Protein AF-A0A966ET76-F1 (afdb_monomer)

Mean predicted aligned error: 5.07 Å

Radius of gyration: 15.33 Å; Cα contacts (8 Å, |Δi|>4): 358; chains: 1; bounding box: 34×29×44 Å

Sequence (143 aa):
AIAVAGGGNGLIAGRFNDVAAPATATESNNFWQHTRLAGFTTGEATATKADPPNNSQGGVLGVESGAFAITGNVVCTSNIPWKTAQAVDIALDDGNNITGTIRTGLAGAAAVLPTATAPTGIYGGAVAVPSDTDTLHTVCMKI

Secondary structure (DSSP, 8-state):
-PPPP---SSS--S-TT------TT-HHHHHHHHHHHTTSS-S---SS--PPPBPTTSSBEEEEESGGG-SSEEEEEEEEEHHHHHHHHHHHS-S-TTSSSEEEEETT--PPTTS--PPPPSSSTT-SS-TTTTSEEEEEEE-

pLDDT: mean 88.74, std 9.72, range [57.09, 96.75]

Solvent-accessible surface area (backbone atoms only — not comparable to full-atom values): 7526 Å² total; per-residue (Å²): 129,72,81,59,65,60,72,84,78,88,67,33,38,38,49,32,77,45,80,44,43,32,35,54,68,26,22,27,13,27,52,43,22,46,39,28,74,71,65,79,44,88,73,66,50,47,66,69,38,6,55,53,51,68,43,98,69,77,19,40,37,23,32,21,20,19,44,44,51,41,87,51,42,27,43,34,36,36,50,32,48,47,69,59,49,46,53,51,26,52,75,75,60,82,33,31,24,59,46,88,57,38,34,35,32,54,56,88,62,70,33,44,65,90,72,22,51,59,38,64,78,44,42,31,100,87,38,88,61,58,81,52,83,84,48,46,18,26,41,34,33,64,104

Structure (mmCIF, N/CA/C/O backbone):
data_AF-A0A966ET76-F1
#
_entry.id   AF-A0A966ET76-F1
#
loop_
_atom_site.group_PDB
_atom_site.id
_atom_site.type_symbol
_atom_site.label_atom_id
_atom_site.label_alt_id
_atom_site.label_comp_id
_atom_site.label_asym_id
_atom_site.label_entity_id
_atom_site.label_seq_id
_atom_site.pdbx_PDB_ins_code
_atom_site.Cartn_x
_atom_site.Cartn_y
_atom_site.Cartn_z
_atom_site.occupancy
_atom_site.B_iso_or_equiv
_atom_site.auth_seq_id
_atom_site.auth_comp_id
_atom_site.auth_asym_id
_atom_site.auth_atom_id
_atom_site.pdbx_PDB_model_num
ATOM 1 N N . ALA A 1 1 ? -12.295 -1.360 23.106 1.00 69.56 1 ALA A N 1
ATOM 2 C CA . ALA A 1 1 ? -13.099 -1.004 21.918 1.00 69.56 1 ALA A CA 1
ATOM 3 C C . ALA A 1 1 ? -13.385 -2.275 21.123 1.00 69.56 1 ALA A C 1
ATOM 5 O O . ALA A 1 1 ? -12.596 -3.207 21.218 1.00 69.56 1 ALA A O 1
ATOM 6 N N . ILE A 1 2 ? -14.525 -2.344 20.431 1.00 85.00 2 ILE A N 1
ATOM 7 C CA . ILE A 1 2 ? -14.940 -3.521 19.649 1.00 85.00 2 ILE A CA 1
ATOM 8 C C . ILE A 1 2 ? -14.517 -3.302 18.194 1.00 85.00 2 ILE A C 1
ATOM 10 O O . ILE A 1 2 ? -14.730 -2.216 17.658 1.00 85.00 2 ILE A O 1
ATOM 14 N N . ALA A 1 3 ? -13.906 -4.317 17.587 1.00 91.31 3 ALA A N 1
ATOM 15 C CA . ALA A 1 3 ? -13.512 -4.295 16.184 1.00 91.31 3 ALA A CA 1
ATOM 16 C C . ALA A 1 3 ? -14.742 -4.381 15.264 1.00 91.31 3 ALA A C 1
ATOM 18 O O . ALA A 1 3 ? -15.672 -5.143 15.530 1.00 91.31 3 ALA A O 1
ATOM 19 N N . VAL A 1 4 ? -14.735 -3.618 14.174 1.00 95.12 4 VAL A N 1
ATOM 20 C CA . VAL A 1 4 ? -15.770 -3.659 13.136 1.00 95.12 4 VAL A CA 1
ATOM 21 C C . VAL A 1 4 ? -15.424 -4.751 12.130 1.00 95.12 4 VAL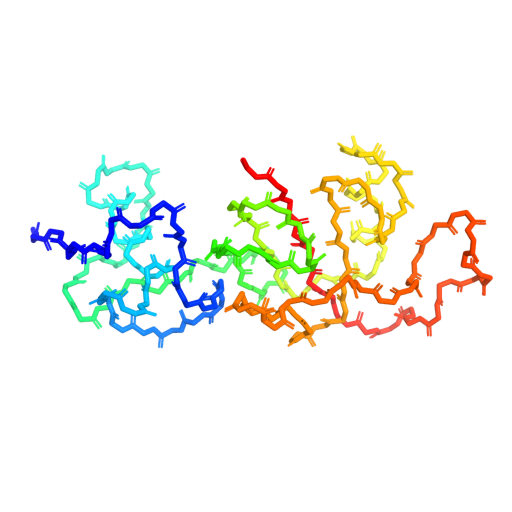 A C 1
ATOM 23 O O . VAL A 1 4 ? -14.298 -4.814 11.640 1.00 95.12 4 VAL A O 1
ATOM 26 N N . ALA A 1 5 ? -16.379 -5.631 11.838 1.00 92.81 5 ALA A N 1
ATOM 27 C CA . ALA A 1 5 ? -16.184 -6.715 10.884 1.00 92.81 5 ALA A CA 1
ATOM 28 C C . ALA A 1 5 ? -16.180 -6.207 9.431 1.00 92.81 5 ALA A C 1
ATOM 30 O O . ALA A 1 5 ? -16.952 -5.318 9.065 1.00 92.81 5 ALA A O 1
ATOM 31 N N . GLY A 1 6 ? -15.327 -6.813 8.603 1.00 92.81 6 GLY A N 1
ATOM 32 C CA . GLY A 1 6 ? -15.362 -6.665 7.147 1.00 92.81 6 GLY A CA 1
ATOM 33 C C . GLY A 1 6 ? -16.434 -7.540 6.486 1.00 92.81 6 GLY A C 1
ATOM 34 O O . GLY A 1 6 ? -17.256 -8.164 7.158 1.00 92.81 6 GLY A O 1
ATOM 35 N N . GLY A 1 7 ? -16.408 -7.598 5.156 1.00 91.31 7 GLY A N 1
ATOM 36 C CA . GLY A 1 7 ? -17.313 -8.399 4.329 1.00 91.31 7 GLY A CA 1
ATOM 37 C C . GLY A 1 7 ? -16.915 -9.871 4.196 1.00 91.31 7 GLY A C 1
ATOM 38 O O . GLY A 1 7 ? -17.718 -10.672 3.725 1.00 91.31 7 GLY A O 1
ATOM 39 N N . GLY A 1 8 ? -15.698 -10.247 4.610 1.00 92.50 8 GLY A N 1
ATOM 40 C CA . GLY A 1 8 ? -15.256 -11.649 4.670 1.00 92.50 8 GLY A CA 1
ATOM 41 C C . GLY A 1 8 ? -15.066 -12.323 3.304 1.00 92.50 8 GLY A C 1
ATOM 42 O O . GLY A 1 8 ? -15.047 -13.546 3.217 1.00 92.50 8 GLY A O 1
ATOM 43 N N . ASN A 1 9 ? -14.921 -11.540 2.236 1.00 91.00 9 ASN A N 1
ATOM 44 C CA . ASN A 1 9 ? -14.795 -12.012 0.852 1.00 91.00 9 ASN A CA 1
ATOM 45 C C . ASN A 1 9 ? -13.332 -12.180 0.387 1.00 91.00 9 ASN A C 1
ATOM 47 O O . ASN A 1 9 ? -13.088 -12.411 -0.795 1.00 91.00 9 ASN A O 1
ATOM 51 N N . GLY A 1 10 ? -12.363 -12.046 1.299 1.00 90.00 10 GLY A N 1
ATOM 52 C CA . GLY A 1 10 ? -10.931 -12.153 1.002 1.00 90.00 10 GLY A CA 1
ATOM 53 C C . GLY A 1 10 ? -10.319 -10.921 0.328 1.00 90.00 10 GLY A C 1
ATOM 54 O O . GLY A 1 10 ? -9.135 -10.950 -0.004 1.00 90.00 10 GLY A O 1
ATOM 55 N N . LEU A 1 11 ? -11.093 -9.849 0.146 1.00 91.19 11 LEU A N 1
ATOM 56 C CA . LEU A 1 11 ? -10.624 -8.566 -0.366 1.00 91.19 11 LEU A CA 1
ATOM 57 C C . LEU A 1 11 ? -10.557 -7.543 0.771 1.00 91.19 11 LEU A C 1
ATOM 59 O O . LEU A 1 11 ? -11.196 -7.698 1.806 1.00 91.19 11 LEU A O 1
ATOM 63 N N . ILE A 1 12 ? -9.763 -6.499 0.555 1.00 93.19 12 ILE A N 1
ATOM 64 C CA . ILE A 1 12 ? -9.780 -5.276 1.356 1.00 93.19 12 ILE A CA 1
ATOM 65 C C . ILE A 1 12 ? -10.459 -4.202 0.502 1.00 93.19 12 ILE A C 1
ATOM 67 O O . ILE A 1 12 ? -9.830 -3.633 -0.392 1.00 93.19 12 ILE A O 1
ATOM 71 N N . ALA A 1 13 ? -11.752 -3.977 0.729 1.00 91.62 13 ALA A N 1
ATOM 72 C CA . ALA A 1 13 ? -12.513 -2.902 0.104 1.00 91.62 13 ALA A CA 1
ATOM 73 C C . ALA A 1 13 ? -12.119 -1.512 0.637 1.00 91.62 13 ALA A C 1
ATOM 75 O O . ALA A 1 13 ? -11.675 -1.363 1.777 1.00 91.62 13 ALA A O 1
ATOM 76 N N . GLY A 1 14 ? -12.372 -0.486 -0.174 1.00 90.69 14 GLY A N 1
ATOM 77 C CA . GLY A 1 14 ? -11.951 0.889 0.099 1.00 90.69 14 GLY A CA 1
ATOM 78 C C . GLY A 1 14 ? -10.589 1.204 -0.510 1.00 90.69 14 GLY A C 1
ATO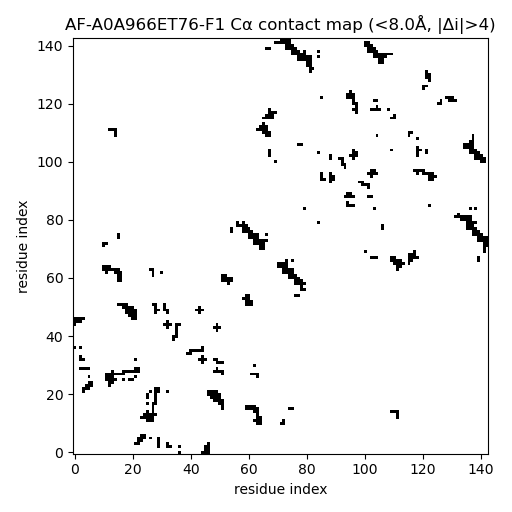M 79 O O . GLY A 1 14 ? -9.891 0.312 -0.997 1.00 90.69 14 GLY A O 1
ATOM 80 N N . ARG A 1 15 ? -10.248 2.493 -0.534 1.00 91.50 15 ARG A N 1
ATOM 81 C CA . ARG A 1 15 ? -8.933 2.949 -0.982 1.00 91.50 15 ARG A CA 1
ATOM 82 C C . ARG A 1 15 ? -7.948 2.927 0.172 1.00 91.50 15 ARG A C 1
ATOM 84 O O . ARG A 1 15 ? -8.292 3.261 1.306 1.00 91.50 15 ARG A O 1
ATOM 91 N N . PHE A 1 16 ? -6.685 2.655 -0.129 1.00 93.38 16 PHE A N 1
ATOM 92 C CA . PHE A 1 16 ? -5.610 2.648 0.867 1.00 93.38 16 PHE A CA 1
ATOM 93 C C . PHE A 1 16 ? -5.484 3.983 1.623 1.00 93.38 16 PHE A C 1
ATOM 95 O O . PHE A 1 16 ? -5.040 4.009 2.769 1.00 93.38 16 PHE A O 1
ATOM 102 N N . ASN A 1 17 ? -5.866 5.090 0.980 1.00 92.81 17 ASN A N 1
ATOM 103 C CA . ASN A 1 17 ? -5.785 6.444 1.511 1.00 92.81 17 ASN A CA 1
ATOM 104 C C . ASN A 1 17 ? -7.130 7.014 1.986 1.00 92.81 17 ASN A C 1
ATOM 106 O O . ASN A 1 17 ? -7.214 8.220 2.225 1.00 92.81 17 ASN A O 1
ATOM 110 N N . ASP A 1 18 ? -8.170 6.186 2.110 1.00 92.06 18 ASP A N 1
ATOM 111 C CA . ASP A 1 18 ? -9.464 6.637 2.618 1.00 92.06 18 ASP A CA 1
ATOM 112 C C . ASP A 1 18 ? -9.369 7.018 4.098 1.00 92.06 18 ASP A C 1
ATOM 114 O O . ASP A 1 18 ? -8.884 6.249 4.926 1.00 92.06 18 ASP A O 1
ATOM 118 N N . VAL A 1 19 ? -9.924 8.181 4.432 1.00 91.62 19 VAL A N 1
ATOM 119 C CA . VAL A 1 19 ? -10.136 8.652 5.805 1.00 91.62 19 VAL A CA 1
ATOM 120 C C . VAL A 1 19 ? -11.618 8.479 6.109 1.00 91.62 19 VAL A C 1
ATOM 122 O O . VAL A 1 19 ? -12.438 9.332 5.764 1.00 91.62 19 VAL A O 1
ATOM 125 N N . ALA A 1 20 ? -11.982 7.329 6.673 1.00 91.00 20 ALA A N 1
ATOM 126 C CA . ALA A 1 20 ? -13.376 6.947 6.858 1.00 91.00 20 ALA A CA 1
ATOM 127 C C . ALA A 1 20 ? -13.590 6.121 8.130 1.00 91.00 20 ALA A C 1
ATOM 129 O O . ALA A 1 20 ? -12.671 5.518 8.689 1.00 91.00 20 ALA A O 1
ATOM 130 N N . ALA A 1 21 ? -14.846 6.054 8.570 1.00 93.94 21 ALA A N 1
ATOM 131 C CA . ALA A 1 21 ? -15.230 5.126 9.621 1.00 93.94 21 ALA A CA 1
ATOM 132 C C . ALA A 1 21 ? -15.026 3.668 9.151 1.00 93.94 21 ALA A C 1
ATOM 134 O O . ALA A 1 21 ? -15.359 3.348 8.002 1.00 93.94 21 ALA A O 1
ATOM 135 N N . PRO A 1 22 ? -14.526 2.778 10.027 1.00 94.75 22 PRO A N 1
ATOM 136 C CA . PRO A 1 22 ? -14.533 1.336 9.801 1.00 94.75 22 PRO A CA 1
ATOM 137 C C . PRO A 1 22 ? -15.938 0.821 9.445 1.00 94.75 22 PRO A C 1
ATOM 139 O O . PRO A 1 22 ? -16.890 1.036 10.196 1.00 94.75 22 PRO A O 1
ATOM 142 N N . ALA A 1 23 ? -16.080 0.153 8.299 1.00 93.81 23 ALA A N 1
ATOM 143 C CA .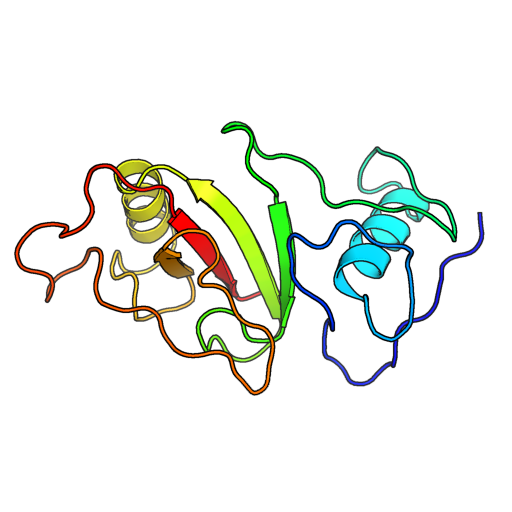 ALA A 1 23 ? -17.326 -0.454 7.832 1.00 93.81 23 ALA A CA 1
ATOM 144 C C . ALA A 1 23 ? -17.054 -1.564 6.801 1.00 93.81 23 ALA A C 1
ATOM 146 O O . ALA A 1 23 ? -15.928 -1.760 6.345 1.00 93.81 23 ALA A O 1
ATOM 147 N N . THR A 1 24 ? -18.098 -2.286 6.389 1.00 90.00 24 THR A N 1
ATOM 148 C CA . THR A 1 24 ? -18.001 -3.390 5.416 1.00 90.00 24 THR A CA 1
ATOM 149 C C . THR A 1 24 ? -17.481 -2.948 4.041 1.00 90.00 24 THR A C 1
ATOM 151 O O . THR A 1 24 ? -16.878 -3.749 3.341 1.00 90.00 24 THR A O 1
ATOM 154 N N . ALA A 1 25 ? -17.700 -1.688 3.649 1.00 85.19 25 ALA A N 1
ATOM 155 C CA . ALA A 1 25 ? -17.240 -1.136 2.368 1.00 85.19 25 ALA A CA 1
ATOM 156 C C . ALA A 1 25 ? -15.911 -0.354 2.461 1.00 85.19 25 ALA A C 1
ATOM 158 O O . ALA A 1 25 ? -15.401 0.100 1.441 1.00 85.19 25 ALA A O 1
ATOM 159 N N . THR A 1 26 ? -15.362 -0.180 3.668 1.00 89.44 26 THR A N 1
ATOM 160 C CA . THR A 1 26 ? -14.157 0.617 3.970 1.00 89.44 26 THR A CA 1
ATOM 161 C C . THR A 1 26 ? -13.170 -0.211 4.796 1.00 89.44 26 THR A C 1
ATOM 163 O O . THR A 1 26 ? -12.652 0.211 5.833 1.00 89.44 26 THR A O 1
ATOM 166 N N . GLU A 1 27 ? -12.901 -1.430 4.333 1.00 94.38 27 GLU A N 1
ATOM 167 C CA . GLU A 1 27 ? -12.045 -2.403 5.014 1.00 94.38 27 GLU A CA 1
ATOM 168 C C . GLU A 1 27 ? -10.585 -1.948 5.135 1.00 94.38 27 GLU A C 1
ATOM 170 O O . GLU A 1 27 ? -9.912 -2.345 6.085 1.00 94.38 27 GLU A O 1
ATOM 175 N N . SER A 1 28 ? -10.120 -1.041 4.270 1.00 94.50 28 SER A N 1
ATOM 176 C CA . SER A 1 28 ? -8.834 -0.348 4.431 1.00 94.50 28 SER A CA 1
ATOM 177 C C . SER A 1 28 ? -8.693 0.328 5.803 1.00 94.50 28 SER A C 1
ATOM 179 O O . SER A 1 28 ? -7.622 0.282 6.407 1.00 94.50 28 SER A O 1
ATOM 181 N N . ASN A 1 29 ? -9.777 0.896 6.347 1.00 95.94 29 ASN A N 1
ATOM 182 C CA . ASN A 1 29 ? -9.798 1.488 7.691 1.00 95.94 29 ASN A CA 1
ATOM 183 C C . ASN A 1 29 ? -10.009 0.421 8.784 1.00 95.94 29 ASN A C 1
ATOM 185 O O . ASN A 1 29 ? -9.466 0.545 9.885 1.00 95.94 29 ASN A O 1
ATOM 189 N N . ASN A 1 30 ? -10.731 -0.671 8.487 1.00 96.25 30 ASN A N 1
ATOM 190 C CA . ASN A 1 30 ? -10.850 -1.814 9.407 1.00 96.25 30 ASN A CA 1
ATOM 191 C C . ASN A 1 30 ? -9.473 -2.414 9.714 1.00 96.25 30 ASN A C 1
ATOM 193 O O . ASN A 1 30 ? -9.191 -2.720 10.869 1.00 96.25 30 ASN A O 1
ATOM 197 N N . PHE A 1 31 ? -8.599 -2.527 8.707 1.00 95.56 31 PHE A N 1
ATOM 198 C CA . PHE A 1 31 ? -7.236 -3.027 8.886 1.00 95.56 31 PHE A CA 1
ATOM 199 C C . PHE A 1 31 ? -6.489 -2.256 9.980 1.00 95.56 31 PHE A C 1
ATOM 201 O O . PHE A 1 31 ? -5.993 -2.858 10.933 1.00 95.56 31 PHE A O 1
ATOM 208 N N . TRP A 1 32 ? -6.469 -0.924 9.895 1.00 96.19 32 TRP A N 1
ATOM 209 C CA . TRP A 1 32 ? -5.795 -0.080 10.884 1.00 96.19 32 TRP A CA 1
ATOM 210 C C . TRP A 1 32 ? -6.467 -0.115 12.249 1.00 96.19 32 TRP A C 1
ATOM 212 O O . TRP A 1 32 ? -5.788 -0.082 13.275 1.00 96.19 32 TRP A O 1
ATOM 222 N N . GLN A 1 33 ? -7.795 -0.228 12.290 1.00 96.75 33 GLN A N 1
ATOM 223 C CA . GLN A 1 33 ? -8.504 -0.435 13.544 1.00 96.75 33 GLN A CA 1
ATOM 224 C C . GLN A 1 33 ? -8.040 -1.734 14.216 1.00 96.75 33 GLN A C 1
ATOM 226 O O . GLN A 1 33 ? -7.710 -1.739 15.400 1.00 96.75 33 GLN A O 1
ATOM 231 N N . HIS A 1 34 ? -7.999 -2.837 13.470 1.00 96.12 34 HIS A N 1
ATOM 232 C CA . HIS A 1 34 ? -7.693 -4.160 14.007 1.00 96.12 34 HIS A CA 1
ATOM 233 C C . HIS A 1 34 ? -6.243 -4.256 14.471 1.00 96.12 34 HIS A C 1
ATOM 235 O O . HIS A 1 34 ? -6.001 -4.729 15.580 1.00 96.12 34 HIS A O 1
ATOM 241 N N . THR A 1 35 ? -5.281 -3.756 13.690 1.00 95.88 35 THR A N 1
ATOM 242 C CA . THR A 1 35 ? -3.857 -3.778 14.070 1.00 95.88 35 THR A CA 1
ATOM 243 C C . THR A 1 35 ? -3.573 -2.934 15.309 1.00 95.88 35 THR A C 1
ATOM 245 O O . THR A 1 35 ? -2.772 -3.333 16.158 1.00 95.88 35 THR A O 1
ATOM 248 N N . ARG A 1 36 ? -4.269 -1.804 15.472 1.00 96.56 36 ARG A N 1
ATOM 249 C CA . ARG A 1 36 ? -4.184 -0.970 16.678 1.00 96.56 36 ARG A CA 1
ATOM 250 C C . ARG A 1 36 ? -4.834 -1.618 17.894 1.00 96.56 36 ARG A C 1
ATOM 252 O O . ARG A 1 36 ? -4.230 -1.632 18.962 1.00 96.56 36 ARG A O 1
ATOM 259 N N . LEU A 1 37 ? -6.024 -2.203 17.746 1.00 96.00 37 LEU A N 1
ATOM 260 C CA . LEU A 1 37 ? -6.685 -2.925 18.842 1.00 96.00 37 LEU A CA 1
ATOM 261 C C . LEU A 1 37 ? -5.917 -4.185 19.264 1.00 96.00 37 LEU A C 1
ATOM 263 O O . LEU A 1 37 ? -5.962 -4.554 20.434 1.00 96.00 37 LEU A O 1
ATOM 267 N N . ALA A 1 38 ? -5.189 -4.809 18.337 1.00 95.81 38 ALA A N 1
ATOM 268 C CA . ALA A 1 38 ? -4.295 -5.930 18.609 1.00 95.81 38 ALA A CA 1
ATOM 269 C C . ALA A 1 38 ? -2.943 -5.510 19.224 1.00 95.81 38 ALA A C 1
ATOM 271 O O . ALA A 1 38 ? -2.175 -6.372 19.642 1.00 95.81 38 ALA A O 1
ATOM 272 N N . GLY A 1 39 ? -2.639 -4.208 19.289 1.00 95.31 39 GLY A N 1
ATOM 273 C CA . GLY A 1 39 ? -1.395 -3.690 19.863 1.00 95.31 39 GLY A CA 1
ATOM 274 C C . GLY A 1 39 ? -0.171 -3.754 18.942 1.00 95.31 39 GLY A C 1
ATOM 275 O O . GLY A 1 39 ? 0.939 -3.516 19.410 1.00 95.31 39 GLY A O 1
ATOM 276 N N . PHE A 1 40 ? -0.340 -4.041 17.646 1.00 95.56 40 PHE A N 1
ATOM 277 C CA . PHE A 1 40 ? 0.769 -4.058 16.679 1.00 95.56 40 PHE A CA 1
ATOM 278 C C . PHE A 1 40 ? 1.209 -2.659 16.248 1.00 95.56 40 PHE A C 1
ATOM 280 O O . PHE A 1 40 ? 2.376 -2.436 15.939 1.00 95.56 40 PHE A O 1
ATOM 287 N N . THR A 1 41 ? 0.272 -1.715 16.215 1.00 94.94 41 THR A N 1
ATOM 288 C CA . THR A 1 41 ? 0.533 -0.326 15.828 1.00 94.94 41 THR A CA 1
ATOM 289 C C . THR A 1 41 ? -0.157 0.629 16.785 1.00 94.94 41 THR A C 1
ATOM 291 O O . THR A 1 41 ? -1.175 0.292 17.383 1.00 94.94 41 THR A O 1
ATOM 294 N N . THR A 1 42 ? 0.363 1.843 16.910 1.00 94.12 42 THR A N 1
ATOM 295 C CA . THR A 1 42 ? -0.277 2.901 17.694 1.00 94.12 42 THR A CA 1
ATOM 296 C C . THR A 1 42 ? -1.241 3.722 16.835 1.00 94.12 42 THR A C 1
ATOM 298 O O . THR A 1 42 ? -1.259 3.632 15.603 1.00 94.12 42 THR A O 1
ATOM 301 N N . GLY A 1 43 ? -2.070 4.527 17.496 1.00 92.75 43 GLY A N 1
ATOM 302 C CA . GLY A 1 43 ? -2.998 5.455 16.854 1.00 92.75 43 GLY A CA 1
ATOM 303 C C . GLY A 1 43 ? -4.439 5.256 17.302 1.00 92.75 43 GLY A C 1
ATOM 304 O O . GLY A 1 43 ? -4.749 4.406 18.136 1.00 92.75 43 GLY A O 1
ATOM 305 N N . GLU A 1 44 ? -5.326 6.070 16.741 1.00 92.62 44 GLU A N 1
ATOM 306 C CA . GLU A 1 44 ? -6.750 6.026 17.052 1.00 92.62 44 GLU A CA 1
ATOM 307 C C . GLU A 1 44 ? -7.412 4.781 16.445 1.00 92.62 44 GLU A C 1
ATOM 309 O O . GLU A 1 44 ? -7.227 4.471 15.265 1.00 92.62 44 GLU A O 1
ATOM 314 N N . ALA A 1 45 ? -8.184 4.065 17.260 1.00 95.12 45 ALA A N 1
ATOM 315 C CA . ALA A 1 45 ? -8.932 2.888 16.839 1.00 95.12 45 ALA A CA 1
ATOM 316 C C . ALA A 1 45 ? -10.290 2.854 17.540 1.00 95.12 45 ALA A C 1
ATOM 318 O O . ALA A 1 45 ? -10.453 2.307 18.634 1.00 95.12 45 ALA A O 1
ATOM 319 N N . THR A 1 46 ? -11.275 3.472 16.900 1.00 93.88 46 THR A N 1
ATOM 320 C CA . THR A 1 46 ? -12.665 3.505 17.360 1.00 93.88 46 THR A CA 1
ATOM 321 C C . THR A 1 46 ? -13.580 2.964 16.270 1.00 93.88 46 THR A C 1
ATOM 323 O O . THR A 1 46 ? -13.161 2.779 15.129 1.00 93.88 46 THR A O 1
ATOM 326 N N . ALA A 1 47 ? -14.846 2.703 16.597 1.00 90.75 47 ALA A N 1
ATOM 327 C CA . ALA A 1 47 ? -15.840 2.295 15.601 1.00 90.75 47 ALA A CA 1
ATOM 328 C C . ALA A 1 47 ? -16.136 3.392 14.560 1.00 90.75 47 ALA A C 1
ATOM 330 O O . ALA A 1 47 ? -16.700 3.099 13.515 1.00 90.75 47 ALA A O 1
ATOM 331 N N . THR A 1 48 ? -15.764 4.644 14.837 1.00 91.69 48 THR A N 1
ATOM 332 C CA . THR A 1 48 ? -16.060 5.795 13.976 1.00 91.69 48 THR A CA 1
ATOM 333 C C . THR A 1 48 ? -14.827 6.347 13.272 1.00 91.69 48 THR A C 1
ATOM 335 O O . THR A 1 48 ? -14.978 7.178 12.382 1.00 91.69 48 THR A O 1
ATOM 338 N N . LYS A 1 49 ? -13.616 5.934 13.671 1.00 90.44 49 LYS A N 1
ATOM 339 C CA . LYS A 1 49 ? -12.366 6.470 13.126 1.00 90.44 49 LYS A CA 1
ATOM 340 C C . LYS A 1 49 ? -11.196 5.511 13.331 1.00 90.44 49 LYS A C 1
ATOM 342 O O . LYS A 1 49 ? -10.933 5.072 14.455 1.00 90.44 49 LYS A O 1
ATOM 347 N N . ALA A 1 50 ? -10.495 5.211 12.240 1.00 95.00 50 ALA A N 1
ATOM 348 C CA . ALA A 1 50 ? -9.261 4.430 12.241 1.00 95.00 50 ALA A CA 1
ATOM 349 C C . ALA A 1 50 ? -8.417 4.737 10.994 1.00 95.00 50 ALA A C 1
ATOM 351 O O . ALA A 1 50 ? -8.092 3.851 10.211 1.00 95.00 50 ALA A O 1
ATOM 352 N N . ASP A 1 51 ? -8.054 6.007 10.838 1.00 94.56 51 ASP A N 1
ATOM 353 C CA . ASP A 1 51 ? -7.402 6.510 9.625 1.00 94.56 51 ASP A CA 1
ATOM 354 C C . ASP A 1 51 ? -6.046 5.836 9.368 1.00 94.56 51 ASP A C 1
ATOM 356 O O . ASP A 1 51 ? -5.348 5.488 10.333 1.00 94.56 51 ASP A O 1
ATOM 360 N N . PRO A 1 52 ? -5.625 5.691 8.103 1.00 95.06 52 PRO A N 1
ATOM 361 C CA . PRO A 1 52 ? -4.296 5.199 7.770 1.00 95.06 52 PRO A CA 1
ATOM 362 C C . PRO A 1 52 ? -3.189 6.141 8.290 1.00 95.06 52 PRO A C 1
ATOM 364 O O . PRO A 1 52 ? -3.381 7.358 8.350 1.00 95.06 52 PRO A O 1
ATOM 367 N N . PRO A 1 53 ? -2.025 5.612 8.713 1.00 95.50 53 PRO A N 1
ATOM 368 C CA . PRO A 1 53 ? -0.909 6.424 9.176 1.00 95.50 53 PRO A CA 1
ATOM 369 C C . PRO A 1 53 ? -0.225 7.175 8.028 1.00 95.50 53 PRO A C 1
ATOM 371 O O . PRO A 1 53 ? -0.223 6.744 6.873 1.00 95.50 53 PRO A O 1
ATOM 374 N N . ASN A 1 54 ? 0.450 8.267 8.381 1.00 95.12 54 ASN A N 1
ATOM 375 C CA . ASN A 1 54 ? 1.291 8.996 7.441 1.00 95.12 54 ASN A CA 1
ATOM 376 C C . ASN A 1 54 ? 2.669 8.335 7.298 1.00 95.12 54 ASN A C 1
ATOM 378 O O . ASN A 1 54 ? 3.219 7.793 8.259 1.00 95.12 54 ASN A O 1
ATOM 382 N N . ASN A 1 55 ? 3.251 8.429 6.106 1.00 93.31 55 ASN A N 1
ATOM 383 C CA . ASN A 1 55 ? 4.640 8.065 5.849 1.00 93.31 55 ASN A CA 1
ATOM 384 C C . ASN A 1 55 ? 5.596 9.244 6.139 1.00 93.31 55 ASN A C 1
ATOM 386 O O . ASN A 1 55 ? 5.175 10.371 6.405 1.00 93.31 55 ASN A O 1
ATOM 390 N N . SER A 1 56 ? 6.908 8.996 6.060 1.00 92.69 56 SER A N 1
ATOM 391 C CA . SER A 1 56 ? 7.950 9.999 6.346 1.00 92.69 56 SER A CA 1
ATOM 392 C C . SER A 1 56 ? 8.015 11.160 5.347 1.00 92.69 56 SER A C 1
ATOM 394 O O . SER A 1 56 ? 8.681 12.154 5.620 1.00 92.69 56 SER A O 1
ATOM 396 N N . GLN A 1 57 ? 7.342 11.042 4.201 1.00 91.94 57 GLN A N 1
ATOM 397 C CA . GLN A 1 57 ? 7.253 12.068 3.160 1.00 91.94 57 GLN A CA 1
ATOM 398 C C . GLN A 1 57 ? 5.946 12.872 3.256 1.00 91.94 57 GLN A C 1
ATOM 400 O O . GLN A 1 57 ? 5.629 13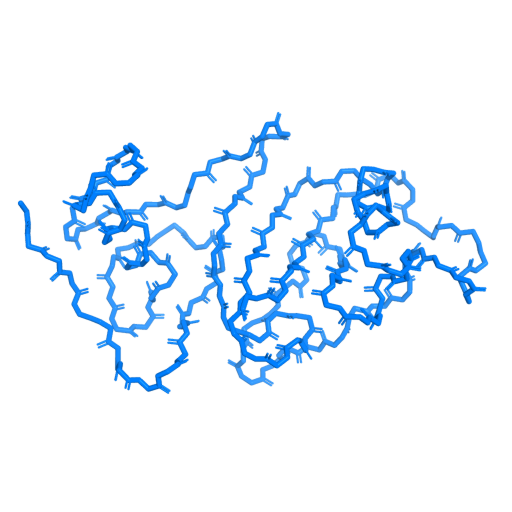.637 2.349 1.00 91.94 57 GLN A O 1
ATOM 405 N N . GLY A 1 58 ? 5.156 12.692 4.321 1.00 90.94 58 GLY A N 1
ATOM 406 C CA . GLY A 1 58 ? 3.870 13.374 4.498 1.00 90.94 58 GLY A CA 1
ATOM 407 C C . GLY A 1 58 ? 2.732 12.822 3.634 1.00 90.94 58 GLY A C 1
ATOM 408 O O . GLY A 1 58 ? 1.666 13.428 3.583 1.00 90.94 58 GLY A O 1
ATOM 409 N N . GLY A 1 59 ? 2.942 11.688 2.959 1.00 92.81 59 GLY A N 1
ATOM 410 C CA . GLY A 1 59 ? 1.877 10.916 2.321 1.00 92.81 59 GLY A CA 1
ATOM 411 C C . GLY A 1 59 ? 1.238 9.920 3.279 1.00 92.81 59 GLY A C 1
ATOM 412 O O . GLY A 1 59 ? 1.520 9.920 4.473 1.00 92.81 59 GLY A O 1
ATOM 413 N N . VAL A 1 60 ? 0.408 9.034 2.739 1.00 94.75 60 VAL A N 1
ATOM 414 C CA . VAL A 1 60 ? -0.336 8.014 3.487 1.00 94.75 60 VAL A CA 1
ATOM 415 C C . VAL A 1 60 ? 0.236 6.636 3.190 1.00 94.75 60 VAL A C 1
ATOM 417 O O . VAL A 1 60 ? 0.523 6.348 2.032 1.00 94.75 60 VAL A O 1
ATOM 420 N N . LEU A 1 61 ? 0.368 5.791 4.213 1.00 94.88 61 LEU A N 1
ATOM 421 C CA . LEU A 1 61 ? 0.620 4.356 4.089 1.00 94.88 61 LEU A CA 1
ATOM 422 C C . LEU A 1 61 ? -0.683 3.609 4.384 1.00 94.88 61 LEU A C 1
ATOM 424 O O . LEU A 1 61 ? -1.267 3.783 5.448 1.00 94.88 61 LEU A O 1
ATOM 428 N N . GLY A 1 62 ? -1.126 2.754 3.472 1.00 94.94 62 GLY A N 1
ATOM 429 C CA . GLY A 1 62 ? -2.406 2.069 3.591 1.00 94.94 62 GLY A CA 1
ATOM 430 C C . GLY A 1 62 ? -2.435 0.714 2.910 1.00 94.94 62 GLY A C 1
ATOM 431 O O . GLY A 1 62 ? -1.454 0.286 2.306 1.00 94.94 62 GLY A O 1
ATOM 432 N N . VAL A 1 63 ? -3.589 0.059 2.996 1.00 95.19 63 VAL A N 1
ATOM 433 C CA . VAL A 1 63 ? -3.849 -1.228 2.347 1.00 95.19 63 VAL A CA 1
ATOM 434 C C . VAL A 1 63 ? -5.128 -1.175 1.531 1.00 95.19 63 VAL A C 1
ATOM 436 O O . VAL A 1 63 ? -6.101 -0.539 1.928 1.00 95.19 63 VAL A O 1
ATOM 439 N N . GLU A 1 64 ? -5.134 -1.863 0.401 1.00 93.81 64 GLU A N 1
ATOM 440 C CA . GLU A 1 64 ? -6.323 -2.086 -0.421 1.00 93.81 64 GLU A CA 1
ATOM 441 C C . GLU A 1 64 ? -6.158 -3.385 -1.209 1.00 93.81 64 GLU A C 1
ATOM 443 O O . GLU A 1 64 ? -5.140 -4.074 -1.098 1.00 93.81 64 GLU A O 1
ATOM 448 N N . SER A 1 65 ? -7.163 -3.750 -1.997 1.00 93.81 65 SER A N 1
ATOM 449 C CA . SER A 1 65 ? -7.076 -4.889 -2.904 1.00 93.81 65 SER A CA 1
ATOM 450 C C . SER A 1 65 ? -6.999 -4.429 -4.353 1.00 93.81 65 SER A C 1
ATOM 452 O O . SER A 1 65 ? -7.782 -3.588 -4.798 1.00 93.81 65 SER A O 1
ATOM 454 N N . GLY A 1 66 ? -6.070 -5.021 -5.101 1.00 90.94 66 GLY A N 1
ATOM 455 C CA . GLY A 1 66 ? -5.991 -4.888 -6.549 1.00 90.94 66 GLY A CA 1
ATOM 456 C C . GLY A 1 66 ? -5.308 -3.651 -7.111 1.00 90.94 66 GLY A C 1
ATOM 457 O O . GLY A 1 66 ? -5.319 -3.514 -8.335 1.00 90.94 66 GLY A O 1
ATOM 458 N N . ALA A 1 67 ? -4.742 -2.763 -6.285 1.00 92.38 67 ALA A N 1
ATOM 459 C CA . ALA A 1 67 ? -4.135 -1.526 -6.780 1.00 92.38 67 ALA A CA 1
ATOM 460 C C . ALA A 1 67 ? -3.154 -1.807 -7.918 1.00 92.38 67 ALA A C 1
ATOM 462 O O . ALA A 1 67 ? -2.410 -2.790 -7.889 1.00 92.38 67 ALA A O 1
ATOM 463 N N . PHE A 1 68 ? -3.147 -0.941 -8.931 1.00 92.00 68 PHE A N 1
ATOM 464 C CA . PHE A 1 68 ? -2.236 -1.066 -10.071 1.00 92.00 68 PHE A CA 1
ATOM 465 C C . PHE A 1 68 ? -2.316 -2.416 -10.804 1.00 92.00 68 PHE A C 1
ATOM 467 O O . PHE A 1 68 ? -1.325 -2.900 -11.359 1.00 92.00 68 PHE A O 1
ATOM 474 N N . ALA A 1 69 ? -3.505 -3.032 -10.803 1.00 91.12 69 ALA A N 1
ATOM 475 C CA . ALA A 1 69 ? -3.765 -4.365 -11.345 1.00 91.12 69 ALA A CA 1
ATOM 476 C C . ALA A 1 69 ? -2.851 -5.459 -10.754 1.00 91.12 69 ALA A C 1
ATOM 478 O O . ALA A 1 69 ? -2.545 -6.460 -11.411 1.00 91.12 69 ALA A O 1
ATOM 479 N N . ILE A 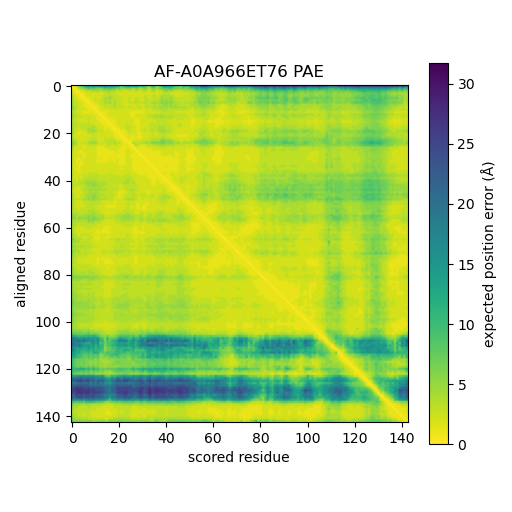1 70 ? -2.374 -5.271 -9.522 1.00 91.75 70 ILE A N 1
ATOM 480 C CA . ILE A 1 70 ? -1.685 -6.311 -8.761 1.00 91.75 70 ILE A CA 1
ATOM 481 C C . ILE A 1 70 ? -2.754 -7.255 -8.218 1.00 91.75 70 ILE A C 1
ATOM 483 O O . ILE A 1 70 ? -3.654 -6.837 -7.505 1.00 91.75 70 ILE A O 1
ATOM 487 N N . THR A 1 71 ? -2.688 -8.545 -8.536 1.00 91.50 71 THR A N 1
ATOM 488 C CA . THR A 1 71 ? -3.689 -9.497 -8.032 1.00 91.50 71 THR A CA 1
ATOM 489 C C . THR A 1 71 ? -3.524 -9.726 -6.528 1.00 91.50 71 THR A C 1
ATOM 491 O O . THR A 1 71 ? -2.455 -10.144 -6.076 1.00 91.50 71 THR A O 1
ATOM 494 N N . GLY A 1 72 ? -4.602 -9.536 -5.765 1.00 91.56 72 GLY A N 1
ATOM 495 C CA . GLY A 1 72 ? -4.649 -9.751 -4.318 1.00 91.56 72 GLY A CA 1
ATOM 496 C C . GLY A 1 72 ? -4.530 -8.458 -3.515 1.00 91.56 72 GLY A C 1
ATOM 497 O O . GLY A 1 72 ? -4.771 -7.366 -4.028 1.00 91.56 72 GLY A O 1
ATOM 498 N N . ASN A 1 73 ? -4.183 -8.597 -2.239 1.00 93.12 73 ASN A N 1
ATOM 499 C CA . ASN A 1 73 ? -4.039 -7.459 -1.341 1.00 93.12 7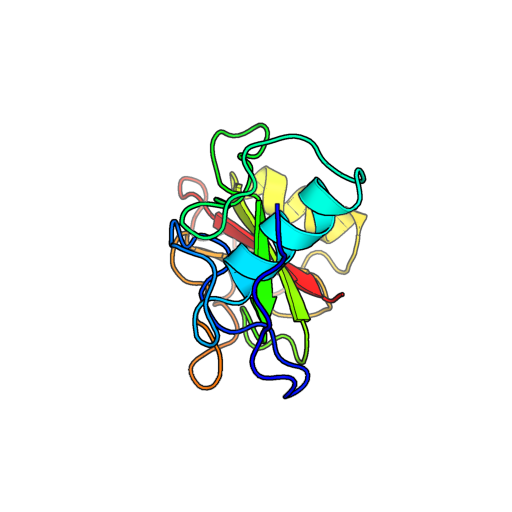3 ASN A CA 1
ATOM 500 C C . ASN A 1 73 ? -2.685 -6.786 -1.548 1.00 93.12 73 ASN A C 1
ATOM 502 O O . ASN A 1 73 ? -1.700 -7.425 -1.927 1.00 93.12 73 ASN A O 1
ATOM 506 N N . VAL A 1 74 ? -2.655 -5.486 -1.299 1.00 95.06 74 VAL A N 1
ATOM 507 C CA . VAL A 1 74 ? -1.474 -4.659 -1.490 1.00 95.06 74 VAL A CA 1
ATOM 508 C C . VAL A 1 74 ? -1.325 -3.660 -0.356 1.00 95.06 74 VAL A C 1
ATOM 510 O O . VAL A 1 74 ? -2.306 -3.221 0.246 1.00 95.06 74 VAL A O 1
ATOM 513 N N . VAL A 1 75 ? -0.080 -3.278 -0.096 1.00 95.31 75 VAL A N 1
ATOM 514 C CA . VAL A 1 75 ? 0.269 -2.119 0.725 1.00 95.31 75 VAL A CA 1
ATOM 515 C C . VAL A 1 75 ? 0.690 -1.006 -0.220 1.00 95.31 75 VAL A C 1
ATOM 517 O O . VAL A 1 75 ? 1.573 -1.208 -1.048 1.00 95.31 75 VAL A O 1
ATOM 520 N N . CYS A 1 76 ? 0.078 0.163 -0.088 1.00 95.25 76 CYS A N 1
ATOM 521 C CA . CYS A 1 76 ? 0.350 1.326 -0.921 1.00 95.25 76 CYS A CA 1
ATOM 522 C C . CYS A 1 76 ? 0.825 2.501 -0.071 1.00 95.25 76 CYS A C 1
ATOM 524 O O . CYS A 1 76 ? 0.346 2.718 1.042 1.00 95.25 76 CYS A O 1
ATOM 526 N N . THR A 1 77 ? 1.750 3.288 -0.611 1.00 95.31 77 THR A N 1
ATOM 527 C CA . THR A 1 77 ? 2.237 4.519 0.006 1.00 95.31 77 THR A CA 1
ATOM 528 C C . THR A 1 77 ? 2.211 5.666 -0.999 1.00 95.31 77 THR A C 1
ATOM 530 O O . THR A 1 77 ? 2.660 5.507 -2.133 1.00 95.31 77 THR A O 1
ATOM 533 N N . SER A 1 78 ? 1.648 6.813 -0.614 1.00 94.31 78 SER A N 1
ATOM 534 C CA . SER A 1 78 ? 1.492 7.986 -1.486 1.00 94.31 78 SER A CA 1
ATOM 535 C C . SER A 1 78 ? 2.542 9.065 -1.228 1.00 94.31 78 SER A C 1
ATOM 537 O O . SER A 1 78 ? 3.321 8.987 -0.280 1.00 94.31 78 SER A O 1
ATOM 539 N N . ASN A 1 79 ? 2.539 10.113 -2.054 1.00 93.38 79 ASN A N 1
ATOM 540 C CA . ASN A 1 79 ? 3.420 11.274 -1.909 1.00 93.38 79 ASN A CA 1
ATOM 541 C C . ASN A 1 79 ? 4.915 10.928 -2.000 1.00 93.38 79 ASN A C 1
ATOM 543 O O . ASN A 1 79 ? 5.743 11.503 -1.296 1.00 93.38 79 ASN A O 1
ATOM 547 N N . ILE A 1 80 ? 5.261 9.961 -2.852 1.00 92.88 80 ILE A N 1
ATOM 548 C CA . ILE A 1 80 ? 6.641 9.509 -3.018 1.00 92.88 80 ILE A CA 1
ATOM 549 C C . ILE A 1 80 ? 7.265 10.198 -4.238 1.00 92.88 80 ILE A C 1
ATOM 551 O O . ILE A 1 80 ? 6.704 10.110 -5.332 1.00 92.88 80 ILE A O 1
ATOM 555 N N . PRO A 1 81 ? 8.420 10.873 -4.100 1.00 90.75 81 PRO A N 1
ATOM 556 C CA . PRO A 1 81 ? 9.171 11.368 -5.250 1.00 90.75 81 PRO A CA 1
ATOM 557 C C . PRO A 1 81 ? 9.606 10.217 -6.163 1.00 90.75 81 PRO A C 1
ATOM 559 O O . PRO A 1 81 ? 10.016 9.162 -5.674 1.00 90.75 81 PRO A O 1
ATOM 562 N N . TRP A 1 82 ? 9.591 10.421 -7.481 1.00 88.00 82 TRP A N 1
ATOM 563 C CA . TRP A 1 82 ? 9.866 9.349 -8.450 1.00 88.00 82 TRP A CA 1
ATOM 564 C C . TRP A 1 82 ? 11.214 8.637 -8.224 1.00 88.00 82 TRP A C 1
ATOM 566 O O . TRP A 1 82 ? 11.282 7.419 -8.348 1.00 88.00 82 TRP A O 1
ATOM 576 N N . LYS A 1 83 ? 12.280 9.363 -7.840 1.00 88.88 83 LYS A N 1
ATOM 577 C CA . LYS A 1 83 ? 13.606 8.767 -7.565 1.00 88.88 83 LYS A CA 1
ATOM 578 C C . LYS A 1 83 ? 13.555 7.805 -6.389 1.00 88.88 83 LYS A C 1
ATOM 580 O O . LYS A 1 83 ? 14.200 6.764 -6.417 1.00 88.88 83 LYS A O 1
ATOM 585 N N . THR A 1 84 ? 12.787 8.157 -5.361 1.00 92.00 84 THR A N 1
ATOM 586 C CA . THR A 1 84 ? 12.577 7.306 -4.191 1.00 92.00 84 THR A CA 1
ATOM 587 C C . THR A 1 84 ? 11.757 6.082 -4.576 1.00 92.00 84 THR A C 1
ATOM 589 O O . THR A 1 84 ? 12.127 4.978 -4.197 1.00 92.00 84 THR A O 1
ATOM 592 N N . ALA A 1 85 ? 10.698 6.252 -5.373 1.00 92.00 85 ALA A N 1
ATOM 593 C CA . ALA A 1 85 ? 9.899 5.133 -5.868 1.00 92.00 85 ALA A CA 1
ATOM 594 C C . ALA A 1 85 ? 10.739 4.152 -6.703 1.00 92.00 85 ALA A C 1
ATOM 596 O O . ALA A 1 85 ? 10.738 2.957 -6.425 1.00 92.00 85 ALA A O 1
ATOM 597 N N . GLN A 1 86 ? 11.532 4.664 -7.649 1.00 91.88 86 GLN A N 1
ATOM 598 C CA . GLN A 1 86 ? 12.437 3.853 -8.461 1.00 91.88 86 GLN A CA 1
ATOM 599 C C . GLN A 1 86 ? 13.495 3.145 -7.607 1.00 91.88 86 GLN A C 1
ATOM 601 O O . GLN A 1 86 ? 13.770 1.972 -7.830 1.00 91.88 86 GLN A O 1
ATOM 606 N N . ALA A 1 87 ? 14.097 3.833 -6.633 1.00 93.12 87 ALA A N 1
ATOM 607 C CA . ALA A 1 87 ? 15.100 3.224 -5.763 1.00 93.12 87 ALA A CA 1
ATOM 608 C C . ALA A 1 87 ? 14.513 2.087 -4.911 1.00 93.12 87 ALA A C 1
ATOM 610 O O . ALA A 1 87 ? 15.177 1.071 -4.721 1.00 93.12 87 ALA A O 1
ATOM 611 N N . VAL A 1 88 ? 13.279 2.246 -4.421 1.00 93.94 88 VAL A N 1
ATOM 612 C CA . VAL A 1 88 ? 12.557 1.198 -3.683 1.00 93.94 88 VAL A CA 1
ATOM 613 C C . VAL A 1 88 ? 12.285 -0.006 -4.581 1.00 93.94 88 VAL A C 1
ATOM 615 O O . VAL A 1 88 ? 12.550 -1.130 -4.170 1.00 93.94 88 VAL A O 1
ATOM 618 N N . ASP A 1 89 ? 11.813 0.225 -5.804 1.00 94.75 89 ASP A N 1
ATOM 619 C CA . ASP A 1 89 ? 11.536 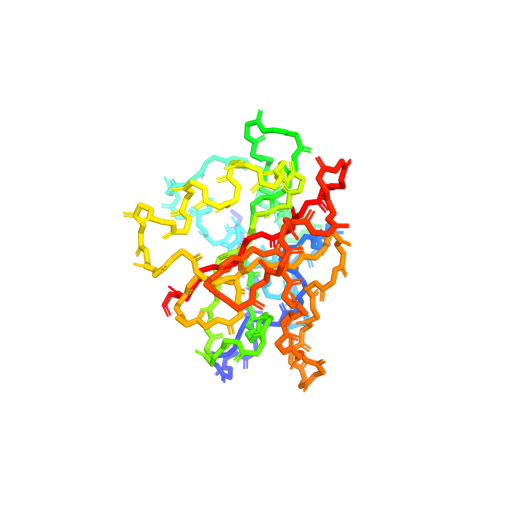-0.832 -6.778 1.00 94.75 89 ASP A CA 1
ATOM 620 C C . ASP A 1 89 ? 12.814 -1.593 -7.173 1.00 94.75 89 ASP A C 1
ATOM 622 O O . ASP A 1 89 ? 12.884 -2.804 -7.015 1.00 94.75 89 ASP A O 1
ATOM 626 N N . ILE A 1 90 ? 13.896 -0.890 -7.528 1.00 94.06 90 ILE A N 1
ATOM 627 C CA . ILE A 1 90 ? 15.198 -1.518 -7.824 1.00 94.06 90 ILE A CA 1
ATOM 628 C C . ILE A 1 90 ? 15.711 -2.357 -6.643 1.00 94.06 90 ILE A C 1
ATOM 630 O O . ILE A 1 90 ? 16.355 -3.384 -6.846 1.00 94.06 90 ILE A O 1
ATOM 634 N N . ALA A 1 91 ? 15.481 -1.906 -5.408 1.00 96.12 91 ALA A N 1
ATOM 635 C CA . ALA A 1 91 ? 15.979 -2.589 -4.219 1.00 96.12 91 ALA A CA 1
ATOM 636 C C . ALA A 1 91 ? 15.170 -3.838 -3.843 1.00 96.12 91 ALA A C 1
ATOM 638 O O . ALA A 1 91 ? 15.716 -4.726 -3.187 1.00 96.12 91 ALA A O 1
ATOM 639 N N . LEU A 1 92 ? 13.883 -3.886 -4.191 1.00 95.44 92 LEU A N 1
ATOM 640 C CA . LEU A 1 92 ? 12.946 -4.892 -3.685 1.00 95.44 92 LEU A CA 1
ATOM 641 C C . LEU A 1 92 ? 12.274 -5.734 -4.785 1.00 95.44 92 LEU A C 1
ATOM 643 O O . LEU A 1 92 ? 11.653 -6.740 -4.447 1.00 95.44 92 LEU A O 1
ATOM 647 N N . ASP A 1 93 ? 12.395 -5.357 -6.059 1.00 95.00 93 ASP A N 1
ATOM 648 C CA . ASP A 1 93 ? 11.760 -6.030 -7.195 1.00 95.00 93 ASP A CA 1
ATOM 649 C C . ASP A 1 93 ? 12.631 -5.981 -8.472 1.00 95.00 93 ASP A C 1
ATOM 651 O O . ASP A 1 93 ? 13.708 -6.584 -8.492 1.00 95.00 93 ASP A O 1
ATOM 655 N N . ASP A 1 94 ? 12.192 -5.309 -9.544 1.00 93.38 94 ASP A N 1
ATOM 656 C CA . ASP A 1 94 ? 12.801 -5.385 -10.880 1.00 93.38 94 ASP A CA 1
ATOM 657 C C . ASP A 1 94 ? 13.194 -4.014 -11.465 1.00 93.38 94 ASP A C 1
ATOM 659 O O . ASP A 1 94 ? 13.816 -3.936 -12.531 1.00 93.38 94 ASP A O 1
ATOM 663 N N . GLY A 1 95 ? 12.881 -2.922 -10.761 1.00 92.31 95 GLY A N 1
ATOM 664 C CA . GLY A 1 95 ? 13.155 -1.564 -11.210 1.00 92.31 95 GLY A CA 1
ATOM 665 C C . GLY A 1 95 ? 12.274 -1.114 -12.377 1.00 92.31 95 GLY A C 1
ATOM 666 O O . GLY A 1 95 ? 12.644 -0.162 -13.074 1.00 92.31 95 GLY A O 1
ATOM 667 N N . ASN A 1 96 ? 11.138 -1.774 -12.616 1.00 91.31 96 ASN A N 1
ATOM 668 C CA . ASN A 1 96 ? 10.190 -1.464 -13.674 1.00 91.31 96 ASN A CA 1
ATOM 669 C C . ASN A 1 96 ? 8.774 -1.260 -13.117 1.00 91.31 96 ASN A C 1
ATOM 671 O O . ASN A 1 96 ? 8.054 -2.201 -12.797 1.00 91.31 96 ASN A O 1
ATOM 675 N N . ASN A 1 97 ? 8.305 -0.012 -13.150 1.00 91.25 97 ASN A N 1
ATOM 676 C CA . ASN A 1 97 ? 7.111 0.410 -12.419 1.00 91.25 97 ASN A CA 1
ATOM 677 C C . ASN A 1 97 ? 5.788 -0.247 -12.852 1.00 91.25 97 ASN A C 1
ATOM 679 O O . ASN A 1 97 ? 4.775 -0.066 -12.173 1.00 91.25 97 ASN A O 1
ATOM 683 N N . ILE A 1 98 ? 5.770 -0.916 -14.008 1.00 91.69 98 ILE A N 1
ATOM 684 C CA . ILE A 1 98 ? 4.583 -1.545 -14.600 1.00 91.69 98 ILE A CA 1
ATOM 685 C C . ILE A 1 98 ? 4.538 -3.067 -14.413 1.00 91.69 98 ILE A C 1
ATOM 687 O O . ILE A 1 98 ? 3.475 -3.662 -14.609 1.00 91.69 98 ILE A O 1
ATOM 691 N N . THR A 1 99 ? 5.657 -3.707 -14.064 1.00 91.06 99 THR A N 1
ATOM 692 C CA . THR A 1 99 ? 5.751 -5.164 -13.892 1.00 91.06 99 THR A CA 1
ATOM 693 C C . THR A 1 99 ? 5.949 -5.538 -12.430 1.00 91.06 99 THR A C 1
ATOM 695 O O . THR A 1 99 ? 5.689 -4.733 -11.546 1.00 91.06 99 THR A O 1
ATOM 698 N N . GLY A 1 100 ? 6.212 -6.816 -12.167 1.00 91.88 100 GLY A N 1
ATOM 699 C CA . GLY A 1 100 ? 6.546 -7.268 -10.827 1.00 91.88 100 GLY A CA 1
ATOM 700 C C . GLY A 1 100 ? 5.428 -7.166 -9.787 1.00 91.88 100 GLY A C 1
ATOM 701 O O . GLY A 1 100 ? 4.220 -7.133 -10.085 1.00 91.88 100 GLY A O 1
ATOM 702 N N . THR A 1 101 ? 5.892 -7.215 -8.545 1.00 94.62 101 THR A N 1
ATOM 703 C CA . THR A 1 101 ? 5.149 -7.151 -7.286 1.00 94.62 101 THR A CA 1
ATOM 704 C C . THR A 1 101 ? 5.132 -5.754 -6.673 1.00 94.62 101 THR A C 1
ATOM 706 O O . THR A 1 101 ? 4.262 -5.495 -5.840 1.00 94.62 101 THR A O 1
ATOM 709 N N . ILE A 1 102 ? 6.032 -4.865 -7.098 1.00 95.19 102 ILE A N 1
ATOM 710 C CA . ILE A 1 102 ? 6.071 -3.446 -6.762 1.00 95.19 102 ILE A CA 1
ATOM 711 C C . ILE A 1 102 ? 5.747 -2.653 -8.016 1.00 95.19 102 ILE A C 1
ATOM 713 O O . ILE A 1 102 ? 6.421 -2.752 -9.030 1.00 95.19 102 ILE A O 1
ATOM 717 N N . ARG A 1 103 ? 4.690 -1.845 -7.948 1.00 93.81 103 ARG A N 1
ATOM 718 C CA . ARG A 1 103 ? 4.281 -0.980 -9.054 1.00 93.81 103 ARG A CA 1
ATOM 719 C C . ARG A 1 103 ? 4.102 0.439 -8.581 1.00 93.81 103 ARG A C 1
ATOM 721 O O . ARG A 1 103 ? 3.574 0.683 -7.495 1.00 93.81 103 ARG A O 1
ATOM 728 N N . THR A 1 104 ? 4.487 1.372 -9.439 1.00 92.81 104 THR A N 1
ATOM 729 C CA . THR A 1 104 ? 4.384 2.802 -9.158 1.00 92.81 104 THR A CA 1
ATOM 730 C C . THR A 1 104 ? 3.522 3.473 -10.208 1.00 92.81 104 THR A C 1
ATOM 732 O O . THR A 1 104 ? 3.732 3.284 -11.403 1.00 92.81 104 THR A O 1
ATOM 735 N N . GLY A 1 105 ? 2.573 4.288 -9.759 1.00 90.38 105 GLY A N 1
ATOM 736 C CA . GLY A 1 105 ? 1.739 5.148 -10.593 1.00 90.38 105 GLY A CA 1
ATOM 737 C C . GLY A 1 105 ? 1.762 6.595 -10.103 1.00 90.38 105 GLY A C 1
ATOM 738 O O . GLY A 1 105 ? 2.286 6.892 -9.027 1.00 90.38 105 GLY A O 1
ATOM 739 N N . LEU A 1 106 ? 1.161 7.503 -10.871 1.00 87.12 106 LEU A N 1
ATOM 740 C CA . LEU A 1 106 ? 0.976 8.894 -10.448 1.00 87.12 106 LEU A CA 1
ATOM 741 C C . LEU A 1 106 ? 0.128 8.982 -9.171 1.00 87.12 106 LEU A C 1
ATOM 743 O O . LEU A 1 106 ? -0.700 8.111 -8.887 1.00 87.12 106 LEU A O 1
ATOM 747 N N . ALA A 1 107 ? 0.324 10.035 -8.376 1.00 80.50 107 ALA A N 1
ATOM 748 C CA . ALA A 1 107 ? -0.497 10.283 -7.194 1.00 80.50 107 ALA A CA 1
ATOM 749 C C . ALA A 1 107 ? -1.999 10.262 -7.541 1.00 80.50 107 ALA A C 1
ATOM 751 O O . ALA A 1 107 ? -2.436 10.843 -8.531 1.00 80.50 107 ALA A O 1
ATOM 752 N N . GLY A 1 108 ? -2.793 9.560 -6.727 1.00 68.38 108 GLY A N 1
ATOM 753 C CA . GLY A 1 108 ? -4.239 9.413 -6.937 1.00 68.38 108 GLY A CA 1
ATOM 754 C C . GLY A 1 108 ? -4.650 8.397 -8.014 1.00 68.38 108 GLY A C 1
ATOM 755 O O . GLY A 1 108 ? -5.841 8.100 -8.123 1.00 68.38 108 GLY A O 1
ATOM 756 N N . ALA A 1 109 ? -3.698 7.813 -8.755 1.00 64.12 109 ALA A N 1
ATOM 757 C CA . ALA A 1 109 ? -3.976 6.835 -9.812 1.00 64.12 109 ALA A CA 1
ATOM 758 C C . ALA A 1 109 ? -4.295 5.420 -9.295 1.00 64.12 109 ALA A C 1
ATOM 760 O O . ALA A 1 109 ? -4.786 4.592 -10.059 1.00 64.12 109 ALA A O 1
ATOM 761 N N . ALA A 1 110 ? -4.027 5.119 -8.019 1.00 62.06 110 ALA A N 1
ATOM 762 C CA . ALA A 1 110 ? -4.356 3.821 -7.435 1.00 62.06 110 ALA A CA 1
ATOM 763 C C . ALA A 1 110 ? -5.881 3.672 -7.322 1.00 62.06 110 ALA A C 1
ATOM 765 O O . ALA A 1 110 ? -6.511 4.320 -6.487 1.00 62.06 110 ALA A O 1
ATOM 766 N N . ALA A 1 111 ? -6.478 2.893 -8.222 1.00 63.91 111 ALA A N 1
ATOM 767 C CA . ALA A 1 111 ? -7.898 2.562 -8.218 1.00 63.91 111 ALA A CA 1
ATOM 768 C C . ALA A 1 111 ? -8.144 1.217 -7.518 1.00 63.91 111 ALA A C 1
ATOM 770 O O . ALA A 1 111 ? -7.292 0.332 -7.539 1.00 63.91 111 ALA A O 1
ATOM 771 N N . VAL A 1 112 ? -9.340 1.062 -6.948 1.00 66.75 112 VAL A N 1
ATOM 772 C CA . VAL A 1 112 ? -9.794 -0.176 -6.293 1.00 66.75 112 VAL A CA 1
ATOM 773 C C . VAL A 1 112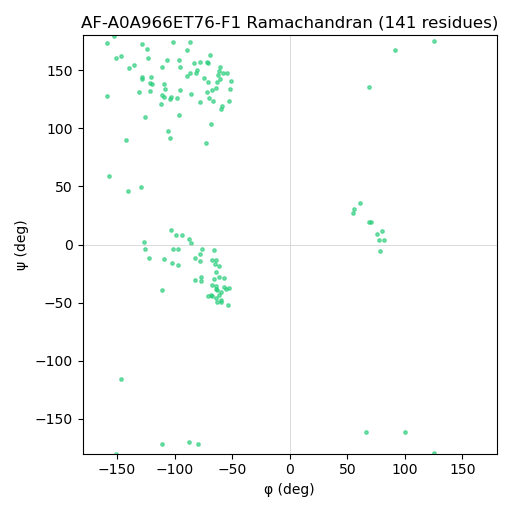 ? -10.338 -1.144 -7.349 1.00 66.75 112 VAL A C 1
ATOM 775 O O . VAL A 1 112 ? -10.771 -0.732 -8.436 1.00 66.75 112 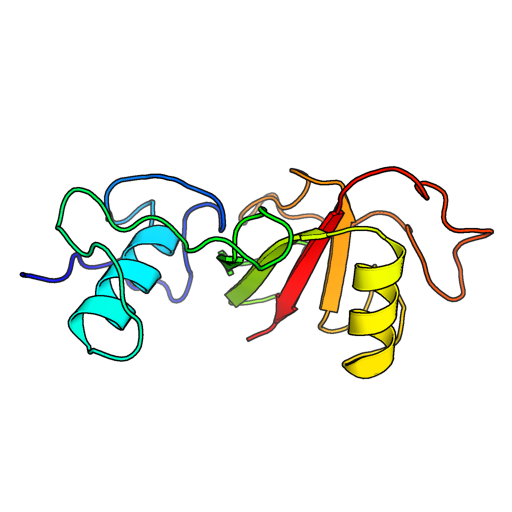VAL A O 1
ATOM 778 N N . LEU A 1 113 ? -10.343 -2.444 -7.047 1.00 65.50 113 LEU A N 1
ATOM 779 C CA . LEU A 1 113 ? -11.049 -3.438 -7.862 1.00 65.50 113 LEU A CA 1
ATOM 780 C C . LEU A 1 113 ? -12.536 -3.084 -8.055 1.00 65.50 113 LEU A C 1
ATOM 782 O O . LEU A 1 113 ? -13.162 -2.537 -7.148 1.00 65.50 113 LEU A O 1
ATOM 786 N N . PRO A 1 114 ? -13.131 -3.438 -9.210 1.00 66.88 114 PRO A N 1
ATOM 787 C CA . PRO A 1 114 ? -12.522 -4.105 -10.369 1.00 66.88 114 PRO A CA 1
ATOM 788 C C . PRO A 1 114 ? -11.889 -3.128 -11.378 1.00 66.88 114 PRO A C 1
ATOM 790 O O . PRO A 1 114 ? -11.445 -3.546 -12.440 1.00 66.88 114 PRO A O 1
ATOM 793 N N . THR A 1 115 ? -11.869 -1.828 -11.076 1.00 73.06 115 THR A N 1
ATOM 794 C CA . THR A 1 115 ? -11.428 -0.768 -12.003 1.00 73.06 115 THR A CA 1
ATOM 795 C C . THR A 1 115 ? -9.921 -0.520 -12.009 1.00 73.06 115 THR A C 1
ATOM 797 O O . THR A 1 115 ? -9.448 0.366 -12.716 1.00 73.06 115 THR A O 1
ATOM 800 N N . ALA A 1 116 ? -9.160 -1.273 -11.215 1.00 80.06 116 ALA A N 1
ATOM 801 C CA . ALA A 1 116 ? -7.721 -1.111 -11.124 1.00 80.06 116 ALA A CA 1
ATOM 802 C C . ALA A 1 116 ? -7.023 -1.497 -12.435 1.00 80.06 116 ALA A C 1
ATOM 804 O O . ALA A 1 116 ? -7.134 -2.626 -12.912 1.00 80.06 116 ALA A O 1
ATOM 805 N N . THR A 1 117 ? -6.263 -0.561 -12.998 1.00 84.12 117 THR A N 1
ATOM 806 C CA . THR A 1 117 ? -5.438 -0.765 -14.193 1.00 84.12 117 THR A CA 1
ATOM 807 C C . THR A 1 117 ? -3.963 -0.729 -13.830 1.00 84.12 117 THR A C 1
ATOM 809 O O . THR A 1 117 ? -3.576 -0.060 -12.871 1.00 84.12 117 THR A O 1
ATOM 812 N N . ALA A 1 118 ? -3.124 -1.412 -14.610 1.00 85.00 118 ALA A N 1
ATOM 813 C CA . ALA A 1 118 ? -1.678 -1.245 -14.500 1.00 85.00 118 ALA A CA 1
ATOM 814 C C . ALA A 1 118 ? -1.295 0.232 -14.738 1.00 85.00 118 ALA A C 1
ATOM 816 O O . ALA A 1 118 ? -1.982 0.922 -15.501 1.00 85.00 118 ALA A O 1
ATOM 817 N N . PRO A 1 119 ? -0.235 0.736 -14.087 1.00 86.56 119 PRO A N 1
ATOM 818 C CA . PRO A 1 119 ? 0.223 2.095 -14.306 1.00 86.56 119 PRO A CA 1
ATOM 819 C C . PRO A 1 119 ? 0.832 2.229 -15.706 1.00 86.56 119 PRO A C 1
ATOM 821 O O . PRO A 1 119 ? 1.171 1.246 -16.367 1.00 86.56 119 PRO A O 1
ATOM 824 N N . THR A 1 120 ? 0.974 3.465 -16.170 1.00 85.50 120 THR A N 1
ATOM 825 C CA . THR A 1 120 ? 1.759 3.782 -17.367 1.00 85.50 120 THR A CA 1
ATOM 826 C C . THR A 1 120 ? 3.248 3.780 -17.028 1.00 85.50 120 THR A C 1
ATOM 828 O O . THR A 1 120 ? 3.619 3.976 -15.871 1.00 85.50 120 THR A O 1
ATOM 831 N N . GLY A 1 121 ? 4.117 3.575 -18.020 1.00 83.19 121 GLY A N 1
ATOM 832 C CA . GLY A 1 121 ? 5.568 3.597 -17.809 1.00 83.19 121 GLY A CA 1
ATOM 833 C C . GLY A 1 121 ? 6.046 4.948 -17.267 1.00 83.19 121 GLY A C 1
ATOM 834 O O . GLY A 1 121 ? 5.911 5.955 -17.952 1.00 83.19 121 GLY A O 1
ATOM 835 N N . ILE A 1 122 ? 6.594 4.951 -16.050 1.00 85.38 122 ILE A N 1
ATOM 836 C CA . ILE A 1 122 ? 7.186 6.116 -15.368 1.00 85.38 122 ILE A CA 1
ATOM 837 C C . ILE A 1 122 ? 8.701 5.943 -15.266 1.00 85.38 122 ILE A C 1
ATOM 839 O O . ILE A 1 122 ? 9.442 6.902 -15.451 1.00 85.38 122 ILE A O 1
ATOM 843 N N . TYR A 1 123 ? 9.177 4.726 -14.991 1.00 87.50 123 TYR A N 1
ATOM 844 C CA . TYR A 1 123 ? 10.594 4.367 -14.975 1.00 87.50 123 TYR A CA 1
ATOM 845 C C . TYR A 1 123 ? 10.773 2.884 -15.347 1.00 87.50 123 TYR A C 1
ATOM 847 O O . TYR A 1 123 ? 9.838 2.099 -15.233 1.00 87.50 123 TYR A O 1
ATOM 855 N N . GLY A 1 124 ? 11.976 2.490 -15.772 1.00 84.81 124 GLY A N 1
ATOM 856 C CA . GLY A 1 124 ? 12.306 1.104 -16.136 1.00 84.81 124 GLY A CA 1
ATOM 857 C C . GLY A 1 124 ? 12.894 0.980 -17.542 1.00 84.81 124 GLY A C 1
ATOM 858 O O . GLY A 1 124 ? 12.984 1.961 -18.278 1.00 84.81 124 GLY A O 1
ATOM 859 N N . GLY A 1 125 ? 13.309 -0.233 -17.923 1.00 73.06 125 GLY A N 1
ATOM 860 C CA . GLY A 1 125 ? 14.109 -0.482 -19.136 1.00 73.06 125 GLY A CA 1
ATOM 861 C C . GLY A 1 125 ? 13.454 -0.103 -20.474 1.00 73.06 125 GLY A C 1
ATOM 862 O O . GLY A 1 125 ? 14.160 0.062 -21.464 1.00 73.06 125 GLY A O 1
ATOM 863 N N . ALA A 1 126 ? 12.128 0.065 -20.510 1.00 67.88 126 ALA A N 1
ATOM 864 C CA . ALA A 1 126 ? 11.376 0.482 -21.699 1.00 67.88 126 ALA A CA 1
ATOM 865 C C . ALA A 1 126 ? 10.968 1.972 -21.692 1.00 67.88 126 ALA A C 1
ATOM 867 O O . ALA A 1 126 ? 10.384 2.446 -22.666 1.00 67.88 126 ALA A O 1
ATOM 868 N N . VAL A 1 127 ? 11.251 2.717 -20.614 1.00 72.94 127 VAL A N 1
ATOM 869 C CA . VAL A 1 127 ? 10.847 4.122 -20.465 1.00 72.94 127 VAL A CA 1
ATOM 870 C C . VAL A 1 127 ? 12.003 5.030 -20.884 1.00 72.94 127 VAL A C 1
ATOM 872 O O . VAL A 1 127 ? 13.043 5.091 -20.228 1.00 72.94 127 VAL A O 1
ATOM 875 N N . ALA A 1 128 ? 11.831 5.735 -22.002 1.00 57.09 128 ALA A N 1
ATOM 876 C CA . ALA A 1 128 ? 12.818 6.675 -22.524 1.00 57.09 128 ALA A CA 1
ATOM 877 C C . ALA A 1 128 ? 12.862 7.944 -21.652 1.00 57.09 128 ALA A C 1
ATOM 879 O O . ALA A 1 128 ? 12.188 8.918 -21.962 1.00 57.09 128 ALA A O 1
ATOM 880 N N . VAL A 1 129 ? 13.676 7.921 -20.585 1.00 57.22 129 VAL A N 1
ATOM 881 C CA . VAL A 1 129 ? 13.786 8.966 -19.538 1.00 57.22 129 VAL A CA 1
ATOM 882 C C . VAL A 1 129 ? 12.516 9.027 -18.670 1.00 57.22 129 VAL A C 1
ATOM 884 O O . VAL A 1 129 ? 11.421 8.967 -19.222 1.00 57.22 129 VAL A O 1
ATOM 887 N N . PRO A 1 130 ? 12.598 9.125 -17.323 1.00 61.31 130 PRO A N 1
ATOM 888 C CA . PRO A 1 130 ? 11.381 9.197 -16.525 1.00 61.31 130 PRO A CA 1
ATOM 889 C C . PRO A 1 130 ? 10.564 10.412 -16.964 1.00 61.31 130 PRO A C 1
ATOM 891 O O . PRO A 1 130 ? 11.052 11.537 -16.912 1.00 61.31 130 PRO A O 1
ATOM 894 N N . SER A 1 131 ? 9.346 10.188 -17.448 1.00 57.66 131 SER A N 1
ATOM 895 C CA . SER A 1 131 ? 8.531 11.229 -18.088 1.00 57.66 131 SER A CA 1
ATOM 896 C C . SER A 1 131 ? 7.900 12.207 -17.095 1.00 57.66 131 SER A C 1
ATOM 898 O O . SER A 1 131 ? 7.245 13.156 -17.511 1.00 57.66 131 SER A O 1
ATOM 900 N N . ASP A 1 132 ? 8.086 11.972 -15.794 1.00 64.25 132 ASP A N 1
ATOM 901 C CA . ASP A 1 132 ? 7.346 12.637 -14.722 1.00 64.25 132 ASP A CA 1
ATOM 902 C C . ASP A 1 132 ? 8.252 12.979 -13.523 1.00 64.25 132 ASP A C 1
ATOM 904 O O . ASP A 1 132 ? 7.955 12.720 -12.357 1.00 64.25 132 ASP A O 1
ATOM 908 N N . THR A 1 133 ? 9.431 13.546 -13.807 1.00 66.00 133 THR A N 1
ATOM 909 C CA . THR A 1 133 ? 10.494 13.735 -12.803 1.00 66.00 133 THR A CA 1
ATOM 910 C C . THR A 1 133 ? 10.176 14.711 -11.664 1.00 66.00 133 THR A C 1
ATOM 912 O O . THR A 1 133 ? 11.006 14.861 -10.767 1.00 66.00 133 THR A O 1
ATOM 915 N N . ASP A 1 134 ? 9.029 15.384 -11.691 1.00 70.38 134 ASP A N 1
ATOM 916 C CA . ASP A 1 134 ? 8.654 16.398 -10.695 1.00 70.38 134 ASP A CA 1
ATOM 917 C C . ASP A 1 134 ? 7.283 16.138 -10.050 1.00 70.38 134 ASP A C 1
ATOM 919 O O . ASP A 1 134 ? 6.823 16.913 -9.213 1.00 70.38 134 ASP A O 1
ATOM 923 N N . THR A 1 135 ? 6.620 15.033 -10.405 1.00 85.25 135 THR A N 1
ATOM 924 C CA . THR A 1 135 ? 5.338 14.663 -9.803 1.00 85.25 135 THR A CA 1
ATOM 925 C C . THR A 1 135 ? 5.506 13.674 -8.656 1.00 85.25 135 THR A C 1
ATOM 927 O O . THR A 1 135 ? 6.516 12.980 -8.483 1.00 85.25 135 THR A O 1
ATOM 930 N N . LEU A 1 136 ? 4.485 13.650 -7.806 1.00 89.88 136 LEU A N 1
ATOM 931 C CA . LEU A 1 136 ? 4.382 12.738 -6.682 1.00 89.88 136 LEU A CA 1
ATOM 932 C C . LEU A 1 136 ? 3.698 11.455 -7.131 1.00 89.88 136 LEU A C 1
ATOM 934 O O . LEU A 1 136 ? 2.781 11.468 -7.952 1.00 89.88 136 LEU A O 1
ATOM 938 N N . HIS A 1 137 ? 4.138 10.349 -6.551 1.00 91.69 137 HIS A N 1
ATOM 939 C CA . HIS A 1 137 ? 3.748 9.017 -6.972 1.00 91.69 137 HIS A CA 1
ATOM 940 C C . HIS A 1 137 ? 3.129 8.227 -5.822 1.00 91.69 137 HIS A C 1
ATOM 942 O O . HIS A 1 137 ? 3.294 8.552 -4.642 1.00 91.69 137 HIS A O 1
ATOM 948 N N . THR A 1 138 ? 2.392 7.184 -6.189 1.00 93.81 138 THR A N 1
ATOM 949 C CA . THR A 1 138 ? 1.954 6.128 -5.277 1.00 93.81 138 THR A CA 1
ATOM 950 C C . THR A 1 138 ? 2.690 4.852 -5.640 1.00 93.81 138 THR A C 1
ATOM 952 O O . THR A 1 138 ? 2.691 4.460 -6.805 1.00 93.81 138 THR A O 1
ATOM 955 N N . VAL A 1 139 ? 3.306 4.219 -4.648 1.00 94.38 139 VAL A N 1
ATOM 956 C CA . VAL A 1 139 ? 4.008 2.939 -4.782 1.00 94.38 139 VAL A CA 1
ATOM 957 C C . VAL A 1 139 ? 3.176 1.884 -4.073 1.00 94.38 139 VAL A C 1
ATOM 959 O O . VAL A 1 139 ? 2.842 2.080 -2.906 1.00 94.38 139 VAL A O 1
ATOM 962 N N . CYS A 1 140 ? 2.842 0.788 -4.747 1.00 95.44 140 CYS A N 1
ATOM 963 C CA . CYS A 1 140 ? 2.123 -0.336 -4.156 1.00 95.44 140 CYS A CA 1
ATOM 964 C C . CYS A 1 140 ? 2.930 -1.622 -4.273 1.00 95.44 140 CYS A C 1
ATOM 966 O O . CYS A 1 140 ? 3.496 -1.902 -5.325 1.00 95.44 140 CYS A O 1
ATOM 968 N N . MET A 1 141 ? 2.925 -2.415 -3.206 1.00 95.75 141 MET A N 1
ATOM 969 C CA . MET A 1 141 ? 3.567 -3.719 -3.120 1.00 95.75 141 MET A CA 1
ATOM 970 C C . MET A 1 141 ? 2.524 -4.799 -2.829 1.00 95.75 141 MET A C 1
ATOM 972 O O . MET A 1 141 ? 1.652 -4.612 -1.978 1.00 95.75 141 MET A O 1
ATOM 976 N N . LYS A 1 142 ? 2.637 -5.945 -3.502 1.00 94.81 142 LYS A N 1
ATOM 977 C CA . LYS A 1 142 ? 1.852 -7.147 -3.203 1.00 94.81 142 LYS A CA 1
ATOM 978 C C . LYS A 1 142 ? 2.165 -7.703 -1.808 1.00 94.81 142 LYS A C 1
ATOM 980 O O . LYS A 1 142 ? 3.336 -7.867 -1.473 1.00 94.81 142 LYS A O 1
ATOM 985 N N . ILE A 1 143 ? 1.121 -8.062 -1.055 1.00 90.38 143 ILE A N 1
ATOM 986 C CA . ILE A 1 143 ? 1.220 -8.861 0.182 1.00 90.38 143 ILE A CA 1
ATOM 987 C C . ILE A 1 143 ? 0.681 -10.283 0.005 1.00 90.38 143 ILE A C 1
ATOM 989 O O . ILE A 1 143 ? -0.088 -10.538 -0.961 1.00 90.38 143 ILE A O 1
#

Foldseek 3Di:
DDQEDEPPPQWQADDFQDWWFDYNRHSFQSVQLVCCVVVVDHDDRDNTGRGFDADPQRWGWIKGAQWLNQHHIKIKTWQAQPVRLLVVCVVPHASWQQDTQKHKAFGPLGDHPPPHHHHDTQTDDPDPHRPCRPGIMMIMGDD